Protein AF-A0A661FPE1-F1 (afdb_monomer)

Solvent-accessible surface area (backbone atoms only — not comparable to full-atom values): 8071 Å² total; per-residue (Å²): 130,65,83,68,56,65,32,59,53,72,69,39,55,75,69,70,44,92,60,75,45,54,35,85,78,77,52,86,31,36,38,81,43,54,64,61,58,59,48,47,57,54,58,71,71,48,54,75,72,56,43,78,75,41,71,45,76,50,72,63,58,69,72,55,51,52,51,45,40,52,52,24,59,74,72,70,29,56,40,40,34,40,63,84,66,65,61,86,70,60,72,62,79,73,60,68,28,55,43,67,32,57,48,97,95,42,82,40,82,41,36,34,62,69,73,41,41,61,41,54,24,64,35,62,58,55,95,56,92,76,59,87,84,111

Radius of gyration: 17.41 Å; Cα contacts (8 Å, |Δi|>4): 190; chains: 1; bounding box: 45×42×45 Å

Sequence (134 aa):
LPADINKTMPLLEGWQVPTRLASLSDFDGCYRGYVTDLAREWLASRSKDELTKTEIFTCGPTVMLKAVARLAREFGVPCQVSLEEFMACAVGGCAGCTVLVETQDGPAMKRVCVDGPVFDAITVFPDRERERHA

Secondary structure (DSSP, 8-state):
--TT-----HHHHHTT-----EESS--TTSEES-HHHHHHHHHHTS-HHHHHT--EEEES-HHHHHHHHHHHHHHT--EEEE-----SSSSSSS-TTEEEEEETTEEEEEEHHHH-SEEEHHHHS---TTTTT-

Nearest PDB structures (foldseek):
  5vj7-assembly1_B  TM=8.965E-01  e=2.976E-06  Pyrococcus furiosus COM1
  5jca-assembly1_S  TM=8.476E-01  e=3.831E-06  Pyrococcus furiosus
  4ylf-assembly2_C  TM=8.894E-01  e=8.707E-06  Thermotoga maritima MSB8
  4yry-assembly1_A  TM=8.206E-01  e=9.274E-06  Thermotoga maritima
  8h40-assembly1_E  TM=2.761E-01  e=5.335E+00  Anabaena

pLDDT: mean 92.22, std 12.12, range [34.56, 98.62]

Foldseek 3Di:
DDPFLADADVVCVVVVNDGTAEDCPPDGNHNNDDPLVVVLVVLVPDDPVVQVVDEAEDEDDPVVLLSVLVSCVVSVHWYKYQDDADDDPLPCPPLRQWAWFQDPVGIDIDHCSPRHRIDTSCGRRPPPPPPPVD

Structure (mmCIF, N/CA/C/O backbone):
data_AF-A0A661FPE1-F1
#
_entry.id   AF-A0A661FPE1-F1
#
loop_
_atom_site.group_PDB
_atom_site.id
_atom_site.type_symbol
_atom_site.label_atom_id
_atom_site.label_alt_id
_atom_site.label_comp_id
_atom_site.label_asym_id
_atom_site.label_entity_id
_atom_site.label_seq_id
_atom_site.pdbx_PDB_ins_code
_atom_site.Cartn_x
_atom_site.Cartn_y
_atom_site.Cartn_z
_atom_site.occupancy
_atom_site.B_iso_or_equiv
_atom_site.auth_seq_id
_atom_site.auth_comp_id
_atom_site.auth_asym_id
_atom_site.auth_atom_id
_atom_site.pdbx_PDB_model_num
ATOM 1 N N . LEU A 1 1 ? 8.578 -6.380 -17.632 1.00 75.19 1 LEU A N 1
ATOM 2 C CA . LEU A 1 1 ? 9.678 -5.525 -17.144 1.00 75.19 1 LEU A CA 1
ATOM 3 C C . LEU A 1 1 ? 10.894 -5.751 -18.027 1.00 75.19 1 LEU A C 1
ATOM 5 O O . LEU A 1 1 ? 11.096 -6.900 -18.421 1.00 75.19 1 LEU A O 1
ATOM 9 N N . PRO A 1 2 ? 11.645 -4.694 -18.368 1.00 76.44 2 PRO A N 1
ATOM 10 C CA . PRO A 1 2 ? 12.918 -4.801 -19.079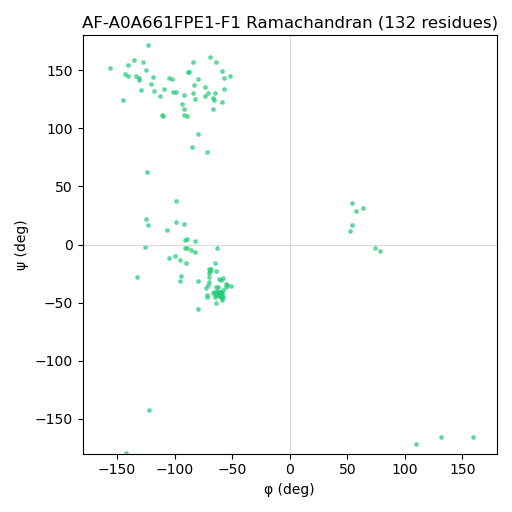 1.00 76.44 2 PRO A CA 1
ATOM 11 C C . PRO A 1 2 ? 13.885 -5.787 -18.395 1.00 76.44 2 PRO A C 1
ATOM 13 O O . PRO A 1 2 ? 13.862 -5.935 -17.172 1.00 76.44 2 PRO A O 1
ATOM 16 N N . ALA A 1 3 ? 14.686 -6.513 -19.181 1.00 80.50 3 ALA A N 1
ATOM 17 C CA . ALA A 1 3 ? 15.535 -7.606 -18.683 1.00 80.50 3 ALA A CA 1
ATOM 18 C C . ALA A 1 3 ? 16.714 -7.124 -17.815 1.00 80.50 3 ALA A C 1
ATOM 20 O O . ALA A 1 3 ? 17.221 -7.868 -16.976 1.00 80.50 3 ALA A O 1
ATOM 21 N N . ASP A 1 4 ? 17.126 -5.877 -18.012 1.00 84.12 4 ASP A N 1
ATOM 22 C CA . ASP A 1 4 ? 18.120 -5.147 -17.229 1.00 84.12 4 ASP A CA 1
ATOM 23 C C . ASP A 1 4 ? 17.636 -4.832 -15.807 1.00 84.12 4 ASP A C 1
ATOM 25 O O . ASP A 1 4 ? 18.452 -4.694 -14.903 1.00 84.12 4 ASP A O 1
ATOM 29 N N . ILE A 1 5 ? 16.324 -4.825 -15.558 1.00 86.81 5 ILE A N 1
ATOM 30 C CA . ILE A 1 5 ? 15.755 -4.631 -14.220 1.00 86.81 5 ILE A CA 1
ATOM 31 C C . ILE A 1 5 ? 15.719 -5.978 -13.502 1.00 86.81 5 ILE A C 1
ATOM 33 O O . ILE A 1 5 ? 14.717 -6.706 -13.511 1.00 86.81 5 ILE A O 1
ATOM 37 N N . ASN A 1 6 ? 16.852 -6.329 -12.904 1.00 87.00 6 ASN A N 1
ATOM 38 C CA . ASN A 1 6 ? 17.104 -7.642 -12.316 1.00 87.00 6 ASN A CA 1
ATOM 39 C C . ASN A 1 6 ? 17.557 -7.595 -10.850 1.00 87.00 6 ASN A C 1
ATOM 41 O O . ASN A 1 6 ? 17.707 -8.654 -10.248 1.00 87.00 6 ASN A O 1
ATOM 45 N N . LYS A 1 7 ? 17.734 -6.410 -10.248 1.00 86.56 7 LYS A N 1
ATOM 46 C CA . LYS A 1 7 ? 18.133 -6.300 -8.843 1.00 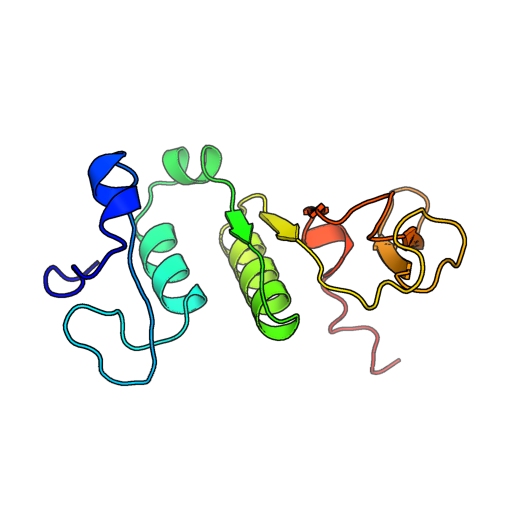86.56 7 LYS A CA 1
ATOM 47 C C . LYS A 1 7 ? 16.976 -6.662 -7.916 1.00 86.56 7 LYS A C 1
ATOM 49 O O . LYS A 1 7 ? 15.838 -6.213 -8.084 1.00 86.56 7 LYS A O 1
ATOM 54 N N . THR A 1 8 ? 17.295 -7.454 -6.904 1.00 87.94 8 THR A N 1
ATOM 55 C CA . THR A 1 8 ? 16.350 -8.078 -5.976 1.00 87.94 8 THR A CA 1
ATOM 56 C C . THR A 1 8 ? 16.919 -8.096 -4.550 1.00 87.94 8 THR A C 1
ATOM 58 O O . THR A 1 8 ? 18.038 -7.639 -4.295 1.00 87.94 8 THR A O 1
ATOM 61 N N . MET A 1 9 ? 16.149 -8.647 -3.608 1.00 87.50 9 MET A N 1
ATOM 62 C CA . MET A 1 9 ? 16.642 -9.019 -2.284 1.00 87.50 9 MET A CA 1
ATOM 63 C C . MET A 1 9 ? 17.068 -10.499 -2.299 1.00 87.50 9 MET A C 1
ATOM 65 O O . MET A 1 9 ? 16.198 -11.345 -2.516 1.00 87.50 9 MET A O 1
ATOM 69 N N . PRO A 1 10 ? 18.340 -10.843 -2.001 1.00 87.19 10 PRO A N 1
ATOM 70 C CA . PRO A 1 10 ? 18.832 -12.226 -2.087 1.00 87.19 10 PRO A CA 1
ATOM 71 C C . PRO A 1 10 ? 18.012 -13.238 -1.277 1.00 87.19 10 PRO A C 1
ATOM 73 O O . PRO A 1 10 ? 17.818 -14.376 -1.694 1.00 87.19 10 PRO A O 1
ATOM 76 N N . LEU A 1 11 ? 17.487 -12.811 -0.124 1.00 91.75 11 LEU A N 1
ATOM 77 C CA . LEU A 1 11 ? 16.631 -13.647 0.716 1.00 91.75 11 LEU A CA 1
ATOM 78 C C . LEU A 1 11 ? 15.323 -14.035 0.008 1.00 91.75 11 LEU A C 1
ATOM 80 O O . LEU A 1 11 ? 14.918 -15.192 0.063 1.00 91.75 11 LEU A O 1
ATOM 84 N N . LEU A 1 12 ? 14.684 -13.081 -0.678 1.00 91.00 12 LEU A N 1
ATOM 85 C CA . LEU A 1 12 ? 13.423 -13.313 -1.386 1.00 91.00 12 LEU A CA 1
ATOM 86 C C . LEU A 1 12 ? 13.629 -14.180 -2.631 1.00 91.00 12 LEU A C 1
ATOM 88 O O . LEU A 1 12 ? 12.801 -15.043 -2.909 1.00 91.00 12 LEU A O 1
ATOM 92 N N . GLU A 1 13 ? 14.759 -14.035 -3.325 1.00 85.75 13 GLU A N 1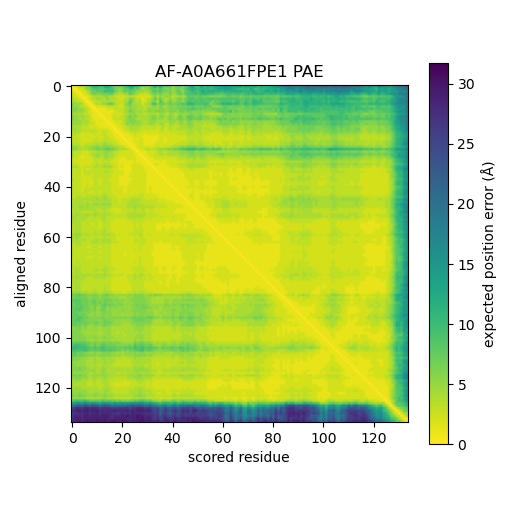
ATOM 93 C CA . GLU A 1 13 ? 15.141 -14.959 -4.401 1.00 85.75 13 GLU A CA 1
ATOM 94 C C . GLU A 1 13 ? 15.330 -16.387 -3.894 1.00 85.75 13 GLU A C 1
ATOM 96 O O . GLU A 1 13 ? 14.838 -17.328 -4.516 1.00 85.75 13 GLU A O 1
ATOM 101 N N . GLY A 1 14 ? 15.985 -16.550 -2.739 1.00 90.19 14 GLY A N 1
ATOM 102 C CA . GLY A 1 14 ? 16.139 -17.850 -2.085 1.00 90.19 14 GLY A CA 1
ATOM 103 C C . GLY A 1 14 ? 14.799 -18.505 -1.735 1.00 90.19 14 GLY A C 1
ATOM 104 O O . GLY A 1 14 ? 14.686 -19.728 -1.770 1.00 90.19 14 GLY A O 1
ATOM 105 N N . TRP A 1 15 ? 13.770 -17.703 -1.455 1.00 94.00 15 TRP A N 1
ATOM 106 C CA . TRP A 1 15 ? 12.393 -18.159 -1.226 1.00 94.00 15 TRP A CA 1
ATOM 107 C C . TRP A 1 15 ? 11.548 -18.249 -2.497 1.00 94.00 15 TRP A C 1
ATOM 109 O O . TRP A 1 15 ? 10.356 -18.533 -2.415 1.00 94.00 15 TRP A O 1
ATOM 119 N N . GLN A 1 16 ? 12.146 -18.012 -3.666 1.00 92.44 16 GLN A N 1
ATOM 120 C CA . GLN A 1 16 ? 11.460 -18.000 -4.958 1.00 92.44 16 GLN A CA 1
ATOM 121 C C . GLN A 1 16 ? 10.311 -16.981 -5.020 1.00 92.44 16 GLN A C 1
ATOM 123 O O . GLN A 1 16 ? 9.354 -17.158 -5.772 1.00 92.44 16 GLN A O 1
ATOM 128 N N . VAL A 1 17 ? 10.420 -15.893 -4.254 1.00 90.50 17 VAL A N 1
ATOM 129 C CA . VAL A 1 17 ? 9.485 -14.768 -4.272 1.00 90.50 17 VAL A CA 1
ATOM 130 C C . VAL A 1 17 ? 9.996 -13.731 -5.274 1.00 90.50 17 VAL A C 1
ATOM 132 O O . VAL A 1 17 ? 11.026 -13.088 -5.029 1.00 90.50 17 VAL A O 1
ATOM 135 N N . PRO A 1 18 ? 9.302 -13.527 -6.412 1.00 89.00 18 PRO A N 1
ATOM 136 C CA . PRO A 1 18 ? 9.705 -12.529 -7.391 1.00 89.00 18 PRO A CA 1
ATOM 137 C C . PRO A 1 18 ? 9.749 -11.141 -6.752 1.00 89.00 18 PRO A C 1
ATOM 139 O O . PRO A 1 18 ? 8.758 -10.662 -6.211 1.00 89.00 18 PRO A O 1
ATOM 142 N N . THR A 1 19 ? 10.907 -10.490 -6.824 1.00 91.62 19 THR A N 1
ATOM 143 C CA . THR A 1 19 ? 11.139 -9.174 -6.214 1.00 91.62 19 THR A CA 1
ATOM 144 C C . THR A 1 19 ? 11.832 -8.268 -7.211 1.00 91.62 19 THR A C 1
ATOM 146 O O . THR A 1 19 ? 12.660 -8.738 -7.988 1.00 91.62 19 THR A O 1
ATOM 149 N N . ARG A 1 20 ? 11.525 -6.972 -7.191 1.00 93.06 20 ARG A N 1
ATOM 150 C CA . ARG A 1 20 ? 12.238 -5.939 -7.949 1.00 93.06 20 ARG A CA 1
ATOM 151 C C . ARG A 1 20 ? 12.372 -4.681 -7.105 1.00 93.06 20 ARG A C 1
ATOM 153 O O . ARG A 1 20 ? 11.484 -4.375 -6.314 1.00 93.06 20 ARG A O 1
ATOM 160 N N . LEU A 1 21 ? 13.488 -3.979 -7.267 1.00 94.38 21 LEU A N 1
ATOM 161 C CA . LEU A 1 21 ? 13.771 -2.733 -6.558 1.00 94.38 21 LEU A CA 1
ATOM 162 C C . LEU A 1 21 ? 13.542 -1.532 -7.478 1.00 94.38 21 LEU A C 1
ATOM 164 O O . LEU A 1 21 ? 13.878 -1.594 -8.659 1.00 94.38 21 LEU A O 1
ATOM 168 N N . ALA A 1 22 ? 13.009 -0.441 -6.927 1.00 95.00 22 ALA A N 1
ATOM 169 C CA . ALA A 1 22 ? 12.875 0.846 -7.605 1.00 95.00 22 ALA A CA 1
ATOM 170 C C . ALA A 1 22 ? 13.631 1.935 -6.831 1.00 95.00 22 ALA A C 1
ATOM 172 O O . ALA A 1 22 ? 13.604 1.956 -5.599 1.00 95.00 22 ALA A O 1
ATOM 173 N N . SER A 1 23 ? 14.332 2.819 -7.537 1.00 94.69 23 SER A N 1
ATOM 174 C CA . SER A 1 23 ? 15.105 3.909 -6.942 1.00 94.69 23 SER A CA 1
ATOM 175 C C . SER A 1 23 ? 15.311 5.059 -7.927 1.00 94.69 23 SER A C 1
ATOM 177 O O . SER A 1 23 ? 15.406 4.850 -9.131 1.00 94.69 23 SER A O 1
ATOM 179 N N . LEU A 1 24 ? 15.455 6.279 -7.408 1.00 95.38 24 LEU A N 1
ATOM 180 C CA . LEU A 1 24 ? 15.868 7.453 -8.188 1.00 95.38 24 LEU A CA 1
ATOM 181 C C . LEU A 1 24 ? 17.394 7.660 -8.199 1.00 95.38 24 LEU A C 1
ATOM 183 O O . LEU A 1 24 ? 17.877 8.584 -8.846 1.00 95.38 24 LEU A O 1
ATOM 187 N N . SER A 1 25 ? 18.154 6.828 -7.481 1.00 94.62 25 SER A N 1
ATOM 188 C CA . SER A 1 25 ? 19.602 6.986 -7.270 1.00 94.62 25 SER A CA 1
ATOM 189 C C . SER A 1 25 ? 20.478 6.253 -8.294 1.00 94.62 25 SER A C 1
ATOM 191 O O . SER A 1 25 ? 21.652 6.028 -8.020 1.00 94.62 25 SER A O 1
ATOM 193 N N . ASP A 1 26 ? 19.925 5.865 -9.447 1.00 87.88 26 ASP A N 1
ATOM 194 C CA . ASP A 1 26 ? 20.671 5.237 -10.555 1.00 87.88 26 ASP A CA 1
ATOM 195 C C . ASP A 1 26 ? 21.481 3.989 -10.166 1.00 87.88 26 ASP A C 1
ATOM 197 O O . ASP A 1 26 ? 22.566 3.732 -10.684 1.00 87.88 26 ASP A O 1
ATOM 201 N N . PHE A 1 27 ? 20.949 3.184 -9.245 1.00 92.38 27 PHE A N 1
ATOM 202 C CA . PHE A 1 27 ? 21.555 1.900 -8.914 1.00 92.38 27 PHE A CA 1
ATOM 203 C C . PHE A 1 27 ? 21.376 0.901 -10.057 1.00 92.38 27 PHE A C 1
ATOM 205 O O . PHE A 1 27 ? 20.260 0.685 -10.531 1.00 92.38 27 PHE A O 1
ATOM 212 N N . ASP A 1 28 ? 22.472 0.252 -10.446 1.00 91.88 28 ASP A N 1
ATOM 213 C CA . ASP A 1 28 ? 22.464 -0.765 -11.494 1.00 91.88 28 ASP A CA 1
ATOM 214 C C . ASP A 1 28 ? 21.492 -1.914 -11.168 1.00 91.88 28 ASP A C 1
ATOM 216 O O . ASP A 1 28 ? 21.426 -2.413 -10.036 1.00 91.88 28 ASP A O 1
ATOM 220 N N . GLY A 1 29 ? 20.703 -2.299 -12.169 1.00 91.44 29 GLY A N 1
ATOM 221 C CA . GLY A 1 29 ? 19.653 -3.311 -12.067 1.00 91.44 29 GLY A CA 1
ATOM 222 C C . GLY A 1 29 ? 18.369 -2.892 -11.333 1.00 91.44 29 GLY A C 1
ATOM 223 O O . GLY A 1 29 ? 17.436 -3.699 -11.261 1.00 91.44 29 GLY A O 1
ATOM 224 N N . CYS A 1 30 ? 18.282 -1.675 -10.784 1.00 94.69 30 CYS A N 1
ATOM 225 C CA . CYS A 1 30 ? 17.056 -1.141 -10.179 1.00 94.69 30 CYS A CA 1
ATOM 226 C C . CYS A 1 30 ? 16.184 -0.419 -11.217 1.00 94.69 30 CYS A C 1
ATOM 228 O O . CYS A 1 30 ? 16.680 0.238 -12.128 1.00 94.69 30 CYS A O 1
ATOM 230 N N . TYR A 1 31 ? 14.865 -0.468 -11.033 1.00 94.88 31 TYR A N 1
ATOM 231 C CA . TYR A 1 31 ? 13.928 0.349 -11.798 1.00 94.88 31 TYR A CA 1
ATOM 232 C C . TYR A 1 31 ? 14.128 1.830 -11.462 1.00 94.88 31 TYR A C 1
ATOM 234 O O . TYR A 1 31 ? 14.023 2.219 -10.296 1.00 94.88 31 TYR A O 1
ATOM 242 N N . ARG A 1 32 ? 14.384 2.672 -12.468 1.00 94.62 32 ARG A N 1
ATOM 243 C CA . ARG A 1 32 ? 14.525 4.118 -12.265 1.00 94.62 32 ARG A CA 1
ATOM 244 C C . ARG A 1 32 ? 13.151 4.784 -12.160 1.00 94.62 32 ARG A C 1
ATOM 246 O O . ARG A 1 32 ? 12.559 5.146 -13.170 1.00 94.62 32 ARG A O 1
ATOM 253 N N . GLY A 1 33 ? 12.660 4.970 -10.938 1.00 94.94 33 GLY A N 1
ATOM 254 C CA . GLY A 1 33 ? 11.360 5.595 -10.675 1.00 94.94 33 GLY A CA 1
ATOM 255 C C . GLY A 1 33 ? 10.806 5.253 -9.297 1.00 94.94 33 GLY A C 1
ATOM 256 O O . GLY A 1 33 ? 11.529 4.743 -8.434 1.00 94.94 33 GLY A O 1
ATOM 257 N N . TYR A 1 34 ? 9.520 5.530 -9.081 1.00 96.88 34 TYR A N 1
ATOM 258 C CA . TYR A 1 34 ? 8.831 5.138 -7.856 1.00 96.88 34 TYR A CA 1
ATOM 259 C C . TYR A 1 34 ? 8.327 3.695 -7.943 1.00 96.88 34 TYR A C 1
ATOM 261 O O . TYR A 1 34 ? 8.063 3.157 -9.018 1.00 96.88 34 TYR A O 1
ATOM 269 N N . VAL A 1 35 ? 8.115 3.069 -6.784 1.00 96.19 35 VAL A N 1
ATOM 270 C CA . VAL A 1 35 ? 7.539 1.715 -6.704 1.00 96.19 35 VAL A CA 1
ATOM 271 C C . VAL A 1 35 ? 6.162 1.618 -7.371 1.00 96.19 35 VAL A C 1
ATOM 273 O O . VAL A 1 35 ? 5.809 0.565 -7.891 1.00 96.19 35 VAL A O 1
ATOM 276 N N . THR A 1 36 ? 5.399 2.714 -7.410 1.00 97.25 36 THR A N 1
ATOM 277 C CA . THR A 1 36 ? 4.099 2.783 -8.091 1.00 97.25 36 THR A CA 1
ATOM 278 C C . THR A 1 36 ? 4.217 2.725 -9.608 1.00 97.25 36 THR A C 1
ATOM 280 O O . THR A 1 36 ? 3.327 2.175 -10.249 1.00 97.25 36 THR A O 1
ATOM 283 N N . ASP A 1 37 ? 5.298 3.252 -10.183 1.00 96.81 37 ASP A N 1
ATOM 284 C CA . ASP A 1 37 ? 5.540 3.212 -11.629 1.00 96.81 37 ASP A CA 1
ATOM 285 C C . ASP A 1 37 ? 5.899 1.782 -12.051 1.00 96.81 37 ASP A C 1
ATOM 287 O O . ASP A 1 37 ? 5.297 1.214 -12.963 1.00 96.81 37 ASP A O 1
ATOM 291 N N . LEU A 1 38 ? 6.784 1.144 -11.279 1.00 95.94 38 LEU A N 1
ATOM 292 C CA . LEU A 1 38 ? 7.125 -0.266 -11.440 1.00 95.94 38 LEU A CA 1
ATOM 293 C C . LEU A 1 38 ? 5.894 -1.179 -11.292 1.00 95.94 38 LEU A C 1
ATOM 295 O O . LEU A 1 38 ? 5.675 -2.079 -12.107 1.00 95.94 38 LEU A O 1
ATOM 299 N N . ALA A 1 39 ? 5.077 -0.950 -10.259 1.00 96.62 39 ALA A N 1
ATOM 300 C CA . ALA A 1 39 ? 3.855 -1.714 -10.022 1.00 96.62 39 ALA A CA 1
ATOM 301 C C . ALA A 1 39 ? 2.836 -1.523 -11.154 1.00 96.62 39 ALA A C 1
ATOM 303 O O . ALA A 1 39 ? 2.226 -2.494 -11.597 1.00 96.62 39 ALA A O 1
ATOM 304 N N . ARG A 1 40 ? 2.690 -0.298 -11.669 1.00 97.50 40 ARG A N 1
ATOM 305 C CA . ARG A 1 40 ? 1.837 0.019 -12.820 1.00 97.50 40 ARG A CA 1
ATOM 306 C C . ARG A 1 40 ? 2.240 -0.761 -14.064 1.00 97.50 40 ARG A C 1
ATOM 308 O O . ARG A 1 40 ? 1.371 -1.343 -14.704 1.00 97.50 40 ARG A O 1
ATOM 315 N N . GLU A 1 41 ? 3.527 -0.803 -14.403 1.00 95.81 41 GLU A N 1
ATOM 316 C CA . GLU A 1 41 ? 4.005 -1.597 -15.543 1.00 95.81 41 GLU A CA 1
ATOM 317 C C . GLU A 1 41 ? 3.712 -3.089 -15.368 1.00 95.81 41 GLU A C 1
ATOM 319 O O . GLU A 1 41 ? 3.308 -3.769 -16.316 1.00 95.81 41 GLU A O 1
ATOM 324 N N . TRP A 1 42 ? 3.891 -3.610 -14.150 1.00 95.25 42 TRP A N 1
ATOM 325 C CA . TRP A 1 42 ? 3.582 -5.004 -13.858 1.00 95.25 42 TRP A CA 1
ATOM 326 C C . TRP A 1 42 ? 2.085 -5.290 -14.018 1.00 95.25 42 TRP A C 1
ATOM 328 O O . TRP A 1 42 ? 1.736 -6.195 -14.780 1.00 95.25 42 TRP A O 1
ATOM 338 N N . LEU A 1 43 ? 1.216 -4.483 -13.399 1.00 96.94 43 LEU A N 1
ATOM 339 C CA . LEU A 1 43 ? -0.246 -4.607 -13.472 1.00 96.94 43 LEU A CA 1
ATOM 340 C C . LEU A 1 43 ? -0.763 -4.469 -14.910 1.00 96.94 43 LEU A C 1
ATOM 342 O O . LEU A 1 43 ? -1.560 -5.290 -15.354 1.00 96.94 43 LEU A O 1
ATOM 346 N N . ALA A 1 44 ? -0.258 -3.498 -15.675 1.00 97.06 44 ALA A N 1
ATOM 347 C CA . ALA A 1 44 ? -0.636 -3.287 -17.075 1.00 97.06 44 ALA A CA 1
ATOM 348 C C . ALA A 1 44 ? -0.250 -4.456 -17.995 1.00 97.06 44 ALA A C 1
ATOM 350 O O . ALA A 1 44 ? -0.855 -4.637 -19.049 1.00 97.06 44 ALA A O 1
ATOM 351 N N . SER A 1 45 ? 0.742 -5.260 -17.601 1.00 95.94 45 SER A N 1
ATOM 352 C CA . SER A 1 45 ? 1.150 -6.458 -18.343 1.00 95.94 45 SER A CA 1
ATOM 353 C C . SER A 1 45 ? 0.342 -7.715 -18.002 1.00 95.94 45 SER A C 1
ATOM 355 O O . SER A 1 45 ? 0.601 -8.766 -18.589 1.00 95.94 45 SER A O 1
ATOM 357 N N . ARG A 1 46 ? -0.574 -7.648 -17.026 1.00 96.62 46 ARG A N 1
ATOM 358 C CA . ARG A 1 46 ? -1.402 -8.784 -16.603 1.00 96.62 46 ARG A CA 1
ATOM 359 C C . ARG A 1 46 ? -2.678 -8.881 -17.433 1.00 96.62 46 ARG A C 1
ATOM 361 O O . ARG A 1 46 ? -3.254 -7.883 -17.863 1.00 96.62 46 ARG A O 1
ATOM 368 N N . SER A 1 47 ? -3.155 -10.103 -17.623 1.00 97.31 47 SER A N 1
ATOM 369 C CA . SER A 1 47 ? -4.498 -10.355 -18.145 1.00 97.31 47 SER A CA 1
ATOM 370 C C . SER A 1 47 ? -5.577 -9.963 -17.126 1.00 97.31 47 SER A C 1
ATOM 372 O O . SER A 1 47 ? -5.326 -9.884 -15.924 1.00 97.31 47 SER A O 1
ATOM 374 N N . LYS A 1 48 ? -6.820 -9.771 -17.589 1.00 95.94 48 LYS A N 1
ATOM 375 C CA . LYS A 1 48 ? -7.953 -9.496 -16.687 1.00 95.94 48 LYS A CA 1
ATOM 376 C C . LYS A 1 48 ? -8.159 -10.605 -15.648 1.00 95.94 48 LYS A C 1
ATOM 378 O O . LYS A 1 48 ? -8.451 -10.293 -14.503 1.00 95.94 48 LYS A O 1
ATOM 383 N N . ASP A 1 49 ? -7.985 -11.872 -16.032 1.00 97.56 49 ASP A N 1
ATOM 384 C CA . ASP A 1 49 ? -8.101 -13.010 -15.106 1.00 97.56 49 ASP A CA 1
ATOM 385 C C . ASP A 1 49 ? -7.022 -12.962 -14.011 1.00 97.56 49 ASP A C 1
ATOM 387 O O . ASP A 1 49 ? -7.337 -13.112 -12.832 1.00 97.56 49 ASP A O 1
ATOM 391 N N . GLU A 1 50 ? -5.771 -12.653 -14.362 1.00 97.44 50 GLU A N 1
ATOM 392 C CA . GLU A 1 50 ? -4.703 -12.457 -13.372 1.00 97.44 50 GLU A CA 1
ATOM 393 C C . GLU A 1 50 ? -5.005 -11.289 -12.422 1.00 97.44 50 GLU A C 1
ATOM 395 O O . GLU A 1 50 ? -4.797 -11.417 -11.215 1.00 97.44 50 GLU A O 1
ATOM 400 N N . LEU A 1 51 ? -5.544 -10.172 -12.929 1.00 97.38 51 LEU A N 1
ATOM 401 C CA . LEU A 1 51 ? -5.915 -9.026 -12.090 1.00 97.38 51 LEU A CA 1
ATOM 402 C C . LEU A 1 51 ? -7.003 -9.383 -11.068 1.00 97.38 51 LEU A C 1
ATOM 404 O O . LEU A 1 51 ? -6.908 -8.953 -9.924 1.00 97.38 51 LEU A O 1
ATOM 408 N N . THR A 1 52 ? -7.977 -10.237 -11.412 1.00 97.38 52 THR A N 1
ATOM 409 C CA . THR A 1 52 ? -8.986 -10.706 -10.432 1.00 97.38 52 THR A CA 1
ATOM 410 C C . THR A 1 52 ? -8.403 -11.556 -9.300 1.00 97.38 52 THR A C 1
ATOM 412 O O . THR A 1 52 ? -9.056 -11.747 -8.277 1.00 97.38 52 THR A O 1
ATOM 415 N N . LYS A 1 53 ? -7.176 -12.058 -9.470 1.00 97.75 53 LYS A N 1
ATOM 416 C CA . LYS A 1 53 ? -6.427 -12.863 -8.492 1.00 97.75 53 LYS A CA 1
ATOM 417 C C . LYS A 1 53 ? -5.280 -12.073 -7.853 1.00 97.75 53 LYS A C 1
ATOM 419 O O . LYS A 1 53 ? -4.404 -12.665 -7.229 1.00 97.75 53 LYS A O 1
ATOM 424 N N . THR A 1 54 ? -5.254 -10.756 -8.047 1.00 97.94 54 THR A N 1
ATOM 425 C CA . THR A 1 54 ? -4.195 -9.866 -7.571 1.00 97.94 54 THR A CA 1
ATOM 426 C C . THR A 1 54 ? -4.719 -8.998 -6.436 1.00 97.94 54 THR A C 1
ATOM 428 O O . THR A 1 54 ? -5.772 -8.383 -6.562 1.00 97.94 54 THR A O 1
ATOM 431 N N . GLU A 1 55 ? -3.947 -8.894 -5.359 1.00 98.31 55 GLU A N 1
ATOM 432 C CA . GLU A 1 55 ? -4.179 -7.959 -4.259 1.00 98.31 55 GLU A CA 1
ATOM 433 C C . GLU A 1 55 ? -2.877 -7.222 -3.943 1.00 98.31 55 GLU A C 1
ATOM 435 O O . GLU A 1 55 ? -1.786 -7.795 -4.013 1.00 98.31 55 GLU A O 1
ATOM 440 N N . ILE A 1 56 ? -2.987 -5.933 -3.628 1.00 98.50 56 ILE A N 1
ATOM 441 C CA . ILE A 1 56 ? -1.849 -5.090 -3.276 1.00 98.50 56 ILE A CA 1
ATOM 442 C C . ILE A 1 56 ? -1.750 -4.975 -1.756 1.00 98.50 56 ILE A C 1
ATOM 444 O O . ILE A 1 56 ? -2.710 -4.617 -1.082 1.00 98.50 56 ILE A O 1
ATOM 448 N N . PHE A 1 57 ? -0.551 -5.186 -1.225 1.00 98.38 57 PHE A N 1
ATOM 449 C CA . PHE A 1 57 ? -0.211 -4.886 0.162 1.00 98.38 57 PHE A CA 1
ATOM 450 C C . PHE A 1 57 ? 0.892 -3.836 0.164 1.00 98.38 57 PHE A C 1
ATOM 452 O O . PHE A 1 57 ? 1.870 -3.964 -0.574 1.00 98.38 57 PHE A O 1
ATOM 459 N N . THR A 1 58 ? 0.742 -2.782 0.962 1.00 98.19 58 THR A N 1
ATOM 460 C CA . THR A 1 58 ? 1.722 -1.692 0.990 1.00 98.19 58 THR A CA 1
ATOM 461 C C . THR A 1 58 ? 1.926 -1.124 2.391 1.00 98.19 58 THR A C 1
ATOM 463 O O . THR A 1 58 ? 1.006 -1.059 3.207 1.00 98.19 58 THR A O 1
AT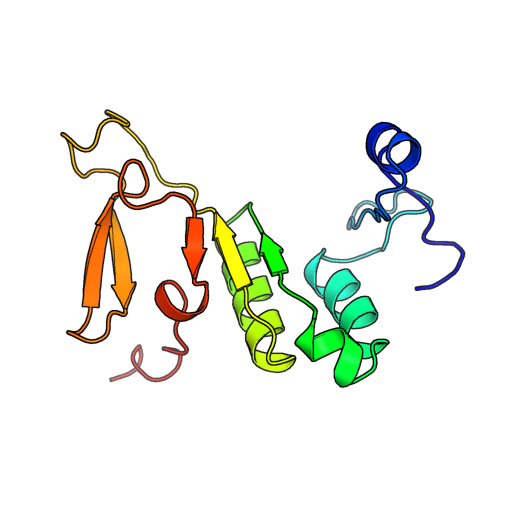OM 466 N N . CYS A 1 59 ? 3.155 -0.702 2.660 1.00 97.56 59 CYS A N 1
ATOM 467 C CA . CYS A 1 59 ? 3.580 0.016 3.855 1.00 97.56 59 CYS A CA 1
ATOM 468 C C . CYS A 1 59 ? 4.579 1.099 3.438 1.00 97.56 59 CYS A C 1
ATOM 470 O O . CYS A 1 59 ? 5.226 0.967 2.401 1.00 97.56 59 CYS A O 1
ATOM 472 N N . GLY A 1 60 ? 4.706 2.164 4.223 1.00 96.31 60 GLY A N 1
ATOM 473 C CA . GLY A 1 60 ? 5.628 3.264 3.956 1.00 96.31 60 GLY A CA 1
ATOM 474 C C . GLY A 1 60 ? 4.958 4.634 4.066 1.00 96.31 60 GLY A C 1
ATOM 475 O O . GLY A 1 60 ? 3.849 4.747 4.592 1.00 96.31 60 GLY A O 1
ATOM 476 N N . PRO A 1 61 ? 5.604 5.700 3.557 1.00 96.25 61 PRO A N 1
ATOM 477 C CA . PRO A 1 61 ? 5.140 7.066 3.770 1.00 96.25 61 PRO A CA 1
ATOM 478 C C . PRO A 1 61 ? 3.707 7.286 3.277 1.00 96.25 61 PRO A C 1
ATOM 480 O O . PRO A 1 61 ? 3.339 6.818 2.199 1.00 96.25 61 PRO A O 1
ATOM 483 N N . THR A 1 62 ? 2.914 8.091 3.991 1.00 95.31 62 THR A N 1
ATOM 484 C CA . THR A 1 62 ? 1.497 8.352 3.666 1.00 95.31 62 THR A CA 1
ATOM 485 C C . THR A 1 62 ? 1.272 8.779 2.210 1.00 95.31 62 THR A C 1
ATOM 487 O O . THR A 1 62 ? 0.272 8.408 1.597 1.00 95.31 62 THR A O 1
ATOM 490 N N . VAL A 1 63 ? 2.199 9.547 1.627 1.00 95.75 63 VAL A N 1
ATOM 491 C CA . VAL A 1 63 ? 2.134 9.955 0.211 1.00 95.75 63 VAL A CA 1
ATOM 492 C C . VAL A 1 63 ? 2.230 8.762 -0.745 1.00 95.75 63 VAL A C 1
ATOM 494 O O . VAL A 1 63 ? 1.517 8.725 -1.745 1.00 95.75 63 VAL A O 1
ATOM 497 N N . MET A 1 64 ? 3.042 7.759 -0.406 1.00 97.19 64 MET A N 1
ATOM 498 C CA . MET A 1 64 ? 3.167 6.516 -1.160 1.00 97.19 64 MET A CA 1
ATOM 499 C C . MET A 1 64 ? 1.918 5.651 -0.997 1.00 97.19 64 MET A C 1
ATOM 501 O O . MET A 1 64 ? 1.394 5.163 -1.994 1.00 97.19 64 MET A O 1
ATOM 505 N N . LEU A 1 65 ? 1.384 5.525 0.224 1.00 97.94 65 LEU A N 1
ATOM 506 C CA . LEU A 1 65 ? 0.149 4.771 0.475 1.00 97.94 65 LEU A CA 1
ATOM 507 C C . LEU A 1 65 ? -1.030 5.331 -0.337 1.00 97.94 65 LEU A C 1
ATOM 509 O O . LEU A 1 65 ? -1.758 4.573 -0.972 1.00 97.94 65 LEU A O 1
ATOM 513 N N . LYS A 1 66 ? -1.172 6.663 -0.406 1.00 96.94 66 LYS A N 1
ATOM 514 C CA . LYS A 1 66 ? -2.178 7.331 -1.253 1.00 96.94 66 LYS A CA 1
ATOM 515 C C . LYS A 1 66 ? -1.971 7.057 -2.742 1.00 96.94 66 LYS A C 1
ATOM 517 O O . LYS A 1 66 ? -2.947 6.847 -3.461 1.00 96.94 66 LYS A O 1
ATOM 522 N N . ALA A 1 67 ? -0.725 7.072 -3.214 1.00 97.62 67 ALA A N 1
ATOM 523 C CA . ALA A 1 67 ? -0.407 6.786 -4.611 1.00 97.62 67 ALA A CA 1
ATOM 524 C C . ALA A 1 67 ? -0.725 5.327 -4.980 1.00 97.62 67 ALA A C 1
ATOM 526 O O . ALA A 1 67 ? -1.323 5.076 -6.025 1.00 97.62 67 ALA A O 1
ATOM 5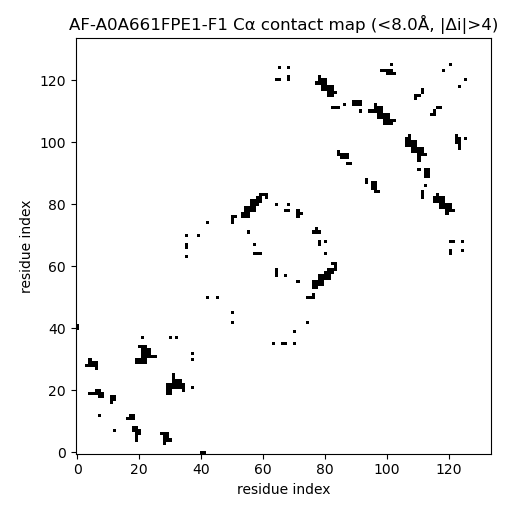27 N N . VAL A 1 68 ? -0.417 4.377 -4.092 1.00 98.25 68 VAL A N 1
ATOM 528 C CA . VAL A 1 68 ? -0.770 2.961 -4.262 1.00 98.25 68 VAL A CA 1
ATOM 529 C C . VAL A 1 68 ? -2.286 2.752 -4.207 1.00 98.25 68 VAL A C 1
ATOM 531 O O . VAL A 1 68 ? -2.818 2.043 -5.052 1.00 98.25 68 VAL A O 1
ATOM 534 N N . ALA A 1 69 ? -3.006 3.418 -3.300 1.00 97.75 69 ALA A N 1
ATOM 535 C CA . ALA A 1 69 ? -4.470 3.353 -3.242 1.00 97.75 69 ALA A CA 1
ATOM 536 C C . ALA A 1 69 ? -5.132 3.834 -4.547 1.00 97.75 69 ALA A C 1
ATOM 538 O O . ALA A 1 69 ? -6.089 3.227 -5.027 1.00 97.75 69 ALA A O 1
ATOM 539 N N . ARG A 1 70 ? -4.605 4.909 -5.152 1.00 97.69 70 ARG A N 1
ATOM 540 C CA . ARG A 1 70 ? -5.049 5.404 -6.468 1.00 97.69 70 ARG A CA 1
ATOM 541 C C . ARG A 1 70 ? -4.755 4.397 -7.579 1.00 97.69 70 ARG A C 1
ATOM 543 O O . ARG A 1 70 ? -5.633 4.130 -8.391 1.00 97.69 70 ARG A O 1
ATOM 550 N N . LEU A 1 71 ? -3.552 3.818 -7.585 1.00 98.06 71 LEU A N 1
ATOM 551 C CA . LEU A 1 71 ? -3.161 2.778 -8.540 1.00 98.06 71 LEU A CA 1
ATOM 552 C C . LEU A 1 71 ? -4.077 1.550 -8.436 1.00 98.06 71 LEU A C 1
ATOM 554 O O . LEU A 1 71 ? -4.561 1.051 -9.445 1.00 98.06 71 LEU A O 1
ATOM 558 N N . ALA A 1 72 ? -4.360 1.095 -7.217 1.00 98.00 72 ALA A N 1
ATOM 559 C CA . ALA A 1 72 ? -5.245 -0.034 -6.967 1.00 98.00 72 ALA A CA 1
ATOM 560 C C . ALA A 1 72 ? -6.648 0.201 -7.543 1.00 98.00 72 ALA A C 1
ATOM 562 O O . ALA A 1 72 ? -7.178 -0.656 -8.248 1.00 98.00 72 ALA A O 1
ATOM 563 N N . ARG A 1 73 ? -7.212 1.399 -7.324 1.00 96.69 73 ARG A N 1
ATOM 564 C CA . ARG A 1 73 ? -8.499 1.802 -7.914 1.00 96.69 73 ARG A CA 1
ATOM 565 C C . ARG A 1 73 ? -8.468 1.815 -9.436 1.00 96.69 73 ARG A C 1
ATOM 567 O O . ARG A 1 73 ? -9.401 1.320 -10.056 1.00 96.69 73 ARG A O 1
ATOM 574 N N . GLU A 1 74 ? -7.411 2.360 -10.030 1.00 96.75 74 GLU A N 1
ATOM 575 C CA . GLU A 1 74 ? -7.257 2.429 -11.485 1.00 96.75 74 GLU A CA 1
ATOM 576 C C . GLU A 1 74 ? -7.288 1.042 -12.141 1.00 96.75 74 GLU A C 1
ATOM 578 O O . GLU A 1 74 ? -7.935 0.859 -13.170 1.00 96.75 74 GLU A O 1
ATOM 583 N N . PHE A 1 75 ? -6.630 0.059 -11.523 1.00 97.81 75 PHE A N 1
ATOM 584 C CA . PHE A 1 75 ? -6.596 -1.322 -12.010 1.00 97.81 75 PHE A CA 1
ATOM 585 C C . PHE A 1 75 ? -7.739 -2.198 -11.475 1.00 97.81 75 PHE A C 1
ATOM 587 O O . PHE A 1 75 ? -7.849 -3.357 -11.872 1.00 97.81 75 PHE A O 1
ATOM 594 N N . GLY A 1 76 ? -8.599 -1.661 -10.602 1.00 96.69 76 GLY A N 1
ATOM 595 C CA . GLY A 1 76 ? -9.707 -2.394 -9.990 1.00 96.69 76 GLY A CA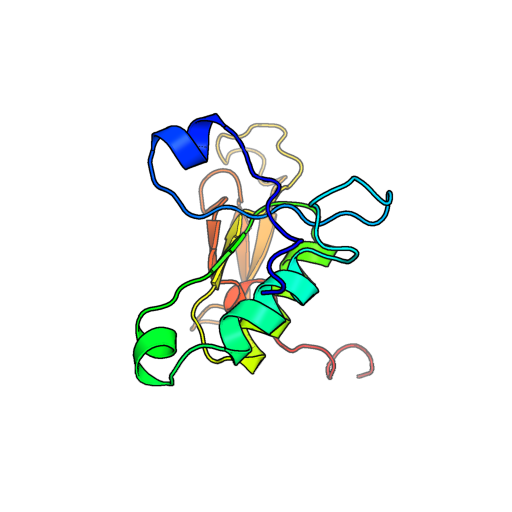 1
ATOM 596 C C . GLY A 1 76 ? -9.264 -3.562 -9.104 1.00 96.69 76 GLY A C 1
ATOM 597 O O . GLY A 1 76 ? -9.970 -4.566 -9.040 1.00 96.69 76 GLY A O 1
ATOM 598 N N . VAL A 1 77 ? -8.102 -3.454 -8.451 1.00 98.12 77 VAL A N 1
ATOM 599 C CA . VAL A 1 77 ? -7.547 -4.495 -7.569 1.00 98.12 77 VAL A CA 1
ATOM 600 C C . VAL A 1 77 ? -7.712 -4.113 -6.090 1.00 98.12 77 VAL A C 1
ATOM 602 O O . VAL A 1 77 ? -7.572 -2.933 -5.754 1.00 98.12 77 VAL A O 1
ATOM 605 N N . PRO A 1 78 ? -7.994 -5.070 -5.183 1.00 98.31 78 PRO A N 1
ATOM 606 C CA . PRO A 1 78 ? -8.003 -4.815 -3.744 1.00 98.31 78 PRO A CA 1
ATOM 607 C C . PRO A 1 78 ? -6.646 -4.309 -3.243 1.00 98.31 78 PRO A C 1
ATOM 609 O O . PRO A 1 78 ? -5.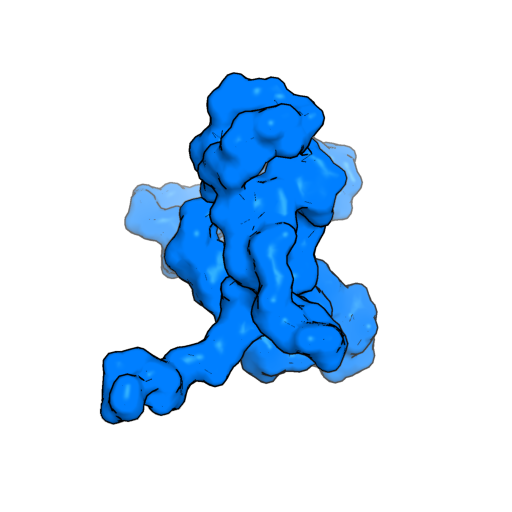594 -4.661 -3.788 1.00 98.31 78 PRO A O 1
ATOM 612 N N . CYS A 1 79 ? -6.661 -3.474 -2.201 1.00 98.56 79 CYS A N 1
ATOM 613 C CA . CYS A 1 79 ? -5.444 -2.914 -1.626 1.00 98.56 79 CYS A CA 1
ATOM 614 C C . CYS A 1 79 ? -5.546 -2.754 -0.110 1.00 98.56 79 CYS A C 1
ATOM 616 O O . CYS A 1 79 ? -6.401 -2.026 0.389 1.00 98.56 79 CYS A O 1
ATOM 618 N N . GLN A 1 80 ? -4.600 -3.353 0.606 1.00 98.62 80 GLN A N 1
ATOM 619 C CA . GLN A 1 80 ? -4.400 -3.177 2.039 1.00 98.62 80 GLN A CA 1
ATOM 620 C C . GLN A 1 80 ? -3.236 -2.214 2.291 1.00 98.62 80 GLN A C 1
ATOM 622 O O . GLN A 1 80 ? -2.147 -2.363 1.726 1.00 98.62 80 GLN A O 1
ATOM 627 N N . VAL A 1 81 ? -3.454 -1.226 3.156 1.00 98.44 81 VAL A N 1
ATOM 628 C CA . VAL A 1 81 ? -2.441 -0.250 3.576 1.00 98.44 81 VAL A CA 1
ATOM 629 C C . VAL A 1 81 ? -2.109 -0.458 5.048 1.00 98.44 81 VAL A C 1
ATOM 631 O O . VAL A 1 81 ? -2.999 -0.477 5.893 1.00 98.44 81 VAL A O 1
ATOM 634 N N . SER A 1 82 ? -0.824 -0.588 5.367 1.00 98.50 82 SER A N 1
ATOM 635 C CA . SER A 1 82 ? -0.336 -0.537 6.745 1.00 98.50 82 SER A CA 1
ATOM 636 C C . SER A 1 82 ? -0.020 0.910 7.100 1.00 98.50 82 SER A C 1
ATOM 638 O O . SER A 1 82 ? 0.930 1.483 6.566 1.00 98.50 82 SER A O 1
ATOM 640 N N . LEU A 1 83 ? -0.820 1.504 7.982 1.00 97.50 83 LEU A N 1
ATOM 641 C CA . LEU A 1 83 ? -0.634 2.882 8.424 1.00 97.50 83 LEU A CA 1
ATOM 642 C C . LEU A 1 83 ? 0.458 2.977 9.491 1.00 97.50 83 LEU A C 1
ATOM 644 O O . LEU A 1 83 ? 0.555 2.137 10.386 1.00 97.50 83 LEU A O 1
ATOM 648 N N . GLU A 1 84 ? 1.235 4.050 9.416 1.00 93.31 84 GLU A N 1
ATOM 649 C CA . GLU A 1 84 ? 2.222 4.431 10.420 1.00 93.31 84 GLU A CA 1
ATOM 650 C C . GLU A 1 84 ? 1.724 5.700 11.117 1.00 93.31 84 GLU A C 1
ATOM 652 O O . GLU A 1 84 ? 1.648 6.759 10.502 1.00 93.31 84 GLU A O 1
ATOM 657 N N . GLU A 1 85 ? 1.365 5.589 12.395 1.00 95.19 85 GLU A N 1
ATOM 658 C CA . GLU A 1 85 ? 0.901 6.712 13.216 1.00 95.19 85 GLU A CA 1
ATOM 659 C C . GLU A 1 85 ? 1.704 6.800 14.509 1.00 95.19 85 GLU A C 1
ATOM 661 O O . GLU A 1 85 ? 2.246 5.804 14.996 1.00 95.19 85 GLU A O 1
ATOM 666 N N . PHE A 1 86 ? 1.747 7.988 15.112 1.00 94.19 86 PHE A N 1
ATOM 667 C CA . PHE A 1 86 ? 2.411 8.159 16.399 1.00 94.19 86 PHE A CA 1
ATOM 668 C C . PHE A 1 86 ? 1.670 7.395 17.498 1.00 94.19 86 PHE A C 1
ATOM 670 O O . PHE A 1 86 ? 0.525 7.686 17.851 1.00 94.19 86 PHE A O 1
ATOM 677 N N . MET A 1 87 ? 2.353 6.411 18.079 1.00 96.12 87 MET A N 1
ATOM 678 C CA . MET A 1 87 ? 1.822 5.581 19.153 1.00 96.12 87 MET A CA 1
ATOM 679 C C . MET A 1 87 ? 2.538 5.897 20.461 1.00 96.12 87 MET A C 1
ATOM 681 O O . MET A 1 87 ? 3.700 5.552 20.636 1.00 96.12 87 MET A O 1
ATOM 685 N N . ALA A 1 88 ? 1.826 6.515 21.406 1.00 96.69 88 ALA A N 1
ATOM 686 C CA . ALA A 1 88 ? 2.350 6.694 22.760 1.00 96.69 88 ALA A CA 1
ATOM 687 C C . ALA A 1 88 ? 2.204 5.408 23.590 1.00 96.69 88 ALA A C 1
ATOM 689 O O . ALA A 1 88 ? 3.182 4.889 24.111 1.00 96.69 88 ALA A O 1
ATOM 690 N N . CYS A 1 89 ? 0.977 4.881 23.707 1.00 97.44 89 CYS A N 1
ATOM 691 C CA . CYS A 1 89 ? 0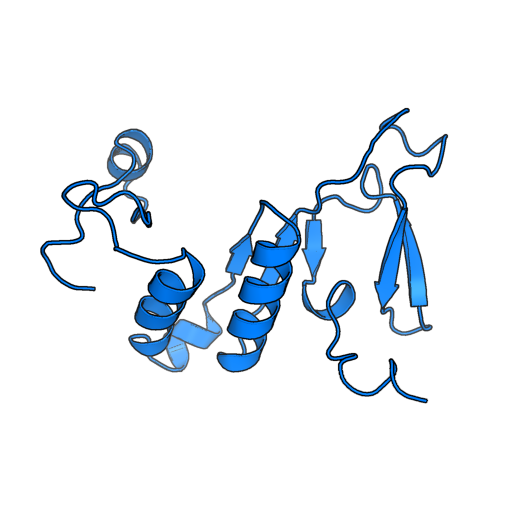.718 3.708 24.550 1.00 97.44 89 CYS A CA 1
ATOM 692 C C . CYS A 1 89 ? 0.765 2.365 23.807 1.00 97.44 89 CYS A C 1
ATOM 694 O O . CYS A 1 89 ? 0.993 1.350 24.448 1.00 97.44 89 CYS A O 1
ATOM 696 N N . ALA A 1 90 ? 0.476 2.345 22.499 1.00 96.94 90 ALA A N 1
ATOM 697 C CA . ALA A 1 90 ? 0.340 1.140 21.663 1.00 96.94 90 ALA A CA 1
ATOM 698 C C . ALA A 1 90 ? -0.627 0.039 22.174 1.00 96.94 90 ALA A C 1
ATOM 700 O O . ALA A 1 90 ? -0.656 -1.054 21.625 1.00 96.94 90 ALA A O 1
ATOM 701 N N . VAL A 1 91 ? -1.454 0.324 23.187 1.00 97.25 91 VAL A N 1
ATOM 702 C CA . VAL A 1 91 ? -2.404 -0.632 23.799 1.00 97.25 91 VAL A CA 1
ATOM 703 C C . VAL A 1 91 ? -3.852 -0.128 23.769 1.00 97.25 91 VAL A C 1
ATOM 705 O O . VAL A 1 91 ? -4.707 -0.573 24.527 1.00 97.25 91 VAL A O 1
ATOM 708 N N . GLY A 1 92 ? -4.137 0.873 22.932 1.00 95.88 92 GLY A N 1
ATOM 709 C CA . GLY A 1 92 ? -5.480 1.429 22.742 1.00 95.88 92 GLY A CA 1
ATOM 710 C C . GLY A 1 92 ? -5.970 2.396 23.828 1.00 95.88 92 GLY A C 1
ATOM 711 O O . GLY A 1 92 ? -7.022 3.006 23.640 1.00 95.88 92 GLY A O 1
ATOM 712 N N . GLY A 1 93 ? -5.220 2.583 24.919 1.00 97.12 93 GLY A N 1
ATOM 713 C CA . GLY A 1 93 ? -5.634 3.408 26.060 1.00 97.12 93 GLY A CA 1
ATOM 714 C C . GLY A 1 93 ? -5.609 4.921 25.815 1.00 97.12 93 GLY A C 1
ATOM 715 O O . GLY A 1 93 ? -6.498 5.622 26.280 1.00 97.12 93 GLY A O 1
ATOM 716 N N . CYS A 1 94 ? -4.621 5.440 25.074 1.00 96.81 94 CYS A N 1
ATOM 717 C CA . CYS A 1 94 ? -4.454 6.892 24.896 1.00 96.81 94 CYS A CA 1
ATOM 718 C C . CYS A 1 94 ? -5.196 7.489 23.691 1.00 96.81 94 CYS A C 1
ATOM 720 O O . CYS A 1 94 ? -5.297 8.706 23.601 1.00 96.81 94 CYS A O 1
ATOM 722 N N . ALA A 1 95 ? -5.638 6.660 22.736 1.00 96.00 95 ALA A N 1
ATOM 723 C CA . ALA A 1 95 ? -6.250 7.083 21.467 1.00 96.00 95 ALA A CA 1
ATOM 724 C C . ALA A 1 95 ? -5.429 8.079 20.602 1.00 96.00 95 ALA A C 1
ATOM 726 O O . ALA A 1 95 ? -5.958 8.662 19.660 1.00 96.00 95 ALA A O 1
ATOM 727 N N . GLY A 1 96 ? -4.123 8.235 20.859 1.00 96.88 96 GLY A N 1
ATOM 728 C CA . GLY A 1 96 ? -3.259 9.161 20.109 1.00 96.88 96 GLY A CA 1
ATOM 729 C C . GLY A 1 96 ? -2.958 8.747 18.662 1.00 96.88 96 GLY A C 1
ATOM 730 O O . GLY A 1 96 ? -2.637 9.597 17.848 1.00 96.88 96 GLY A O 1
ATOM 731 N N . CYS A 1 97 ? -3.110 7.463 18.330 1.00 97.50 97 CYS A N 1
ATOM 732 C CA . CYS A 1 97 ? -2.905 6.924 16.980 1.00 97.50 97 CYS A CA 1
ATOM 733 C C . CYS A 1 97 ? -4.231 6.757 16.222 1.00 97.50 97 CYS A C 1
ATOM 735 O O . CYS A 1 97 ? -4.463 5.728 15.586 1.00 97.50 97 CYS A O 1
ATOM 737 N N . THR A 1 98 ? -5.171 7.685 16.397 1.00 97.50 98 THR A N 1
ATOM 738 C CA . THR A 1 98 ? -6.486 7.577 15.759 1.00 97.50 98 THR A CA 1
ATOM 739 C C . THR A 1 98 ? -6.462 8.086 14.322 1.00 97.50 98 THR A C 1
ATOM 741 O O . THR A 1 98 ? -5.899 9.135 14.031 1.00 97.50 98 THR A O 1
ATOM 744 N N . VAL A 1 99 ? -7.115 7.347 13.430 1.00 96.94 99 VAL A N 1
ATOM 745 C CA . VAL A 1 99 ? -7.295 7.670 12.012 1.00 96.94 99 VAL A CA 1
ATOM 746 C C . VAL A 1 99 ? -8.776 7.671 11.669 1.00 96.94 99 VAL A C 1
ATOM 748 O O . VAL A 1 99 ? -9.562 6.945 12.283 1.00 96.94 99 VAL A O 1
ATOM 751 N N . LEU A 1 100 ? -9.155 8.493 10.694 1.00 96.62 100 LEU A N 1
ATOM 752 C CA . LEU A 1 100 ? -10.511 8.504 10.165 1.00 96.62 100 LEU A CA 1
ATOM 753 C C . LEU A 1 100 ? -10.661 7.416 9.097 1.00 96.62 100 LEU A C 1
ATOM 755 O O . LEU A 1 100 ? -9.845 7.336 8.180 1.00 9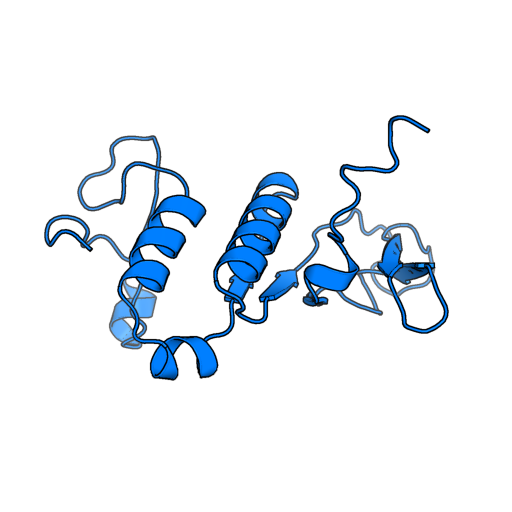6.62 100 LEU A O 1
ATOM 759 N N . VAL A 1 101 ? -11.707 6.604 9.223 1.00 96.62 101 VAL A N 1
ATOM 760 C CA . VAL A 1 101 ? -12.026 5.497 8.319 1.00 96.62 101 VAL A CA 1
ATOM 761 C C . VAL A 1 101 ? -13.484 5.607 7.887 1.00 96.62 101 VAL A C 1
ATOM 763 O O . VAL A 1 101 ? -14.369 5.775 8.728 1.00 96.62 101 VAL A O 1
ATOM 766 N N . GLU A 1 102 ? -13.746 5.477 6.590 1.00 95.81 102 GLU A N 1
ATOM 767 C CA . GLU A 1 102 ? -15.106 5.355 6.066 1.00 95.81 102 GLU A CA 1
ATOM 768 C C . GLU A 1 102 ? -15.681 3.977 6.373 1.00 95.81 102 GLU A C 1
ATOM 770 O O . GLU A 1 102 ? -15.087 2.949 6.044 1.00 95.81 102 GLU A O 1
ATOM 775 N N . THR A 1 103 ? -16.866 3.954 6.974 1.00 93.56 103 THR A N 1
ATOM 776 C CA . THR A 1 103 ? -17.617 2.727 7.243 1.00 93.56 103 THR A CA 1
ATOM 777 C C . THR A 1 103 ? -19.002 2.803 6.606 1.00 93.56 103 THR A C 1
ATOM 779 O O . THR A 1 103 ? -19.416 3.855 6.119 1.00 93.56 103 THR A O 1
ATOM 782 N N . GLN A 1 104 ? -19.741 1.693 6.621 1.00 91.62 104 GLN A N 1
ATOM 783 C CA . GLN A 1 104 ? -21.118 1.650 6.113 1.00 91.62 104 GLN A CA 1
ATOM 784 C C . GLN A 1 104 ? -22.059 2.597 6.878 1.00 91.62 104 GLN A C 1
ATOM 786 O O . GLN A 1 104 ? -22.981 3.147 6.282 1.00 91.62 104 GLN A O 1
ATOM 791 N N . ASP A 1 105 ? -21.780 2.841 8.162 1.00 93.94 105 ASP A N 1
ATOM 792 C CA . ASP A 1 105 ? -22.552 3.733 9.036 1.00 93.94 105 ASP A CA 1
ATOM 793 C C . ASP A 1 105 ? -22.034 5.187 9.017 1.00 93.94 105 ASP A C 1
ATOM 795 O O . ASP A 1 105 ? -22.522 6.040 9.761 1.00 93.94 105 ASP A O 1
ATOM 799 N N . GLY A 1 106 ? -21.037 5.482 8.174 1.00 93.25 106 GLY A N 1
ATOM 800 C CA . GLY A 1 106 ? -20.393 6.789 8.052 1.00 93.25 106 GLY A CA 1
ATOM 801 C C . GLY A 1 106 ? -18.949 6.836 8.579 1.00 93.25 106 GLY A C 1
ATOM 802 O O . GLY A 1 106 ? -18.352 5.797 8.885 1.00 93.25 106 GLY A O 1
ATOM 803 N N . PRO A 1 107 ? -18.348 8.037 8.652 1.00 94.81 107 PRO A N 1
ATOM 804 C CA . PRO A 1 107 ? -16.970 8.226 9.101 1.00 94.81 107 PRO A CA 1
ATOM 805 C C . PRO A 1 107 ? -16.799 7.842 10.578 1.00 94.81 107 PRO A C 1
ATOM 807 O O . PRO A 1 107 ? -17.539 8.313 11.443 1.00 94.81 107 PRO A O 1
ATOM 810 N N . ALA A 1 108 ? -15.788 7.029 10.886 1.00 96.31 108 ALA A N 1
ATOM 811 C CA . ALA A 1 108 ? -15.469 6.591 12.243 1.00 96.31 108 ALA A CA 1
ATOM 812 C C . ALA A 1 108 ? -13.980 6.767 12.564 1.00 96.31 108 ALA A C 1
ATOM 814 O O . ALA A 1 108 ? -13.113 6.518 11.728 1.00 96.31 108 ALA A O 1
ATOM 815 N N . MET A 1 109 ? -13.670 7.141 13.809 1.00 97.06 109 MET A N 1
ATOM 816 C CA . MET A 1 109 ? -12.290 7.152 14.301 1.00 97.06 109 MET A CA 1
ATOM 817 C C . MET A 1 109 ? -11.882 5.741 14.744 1.00 97.06 109 MET A C 1
ATOM 819 O O . MET A 1 109 ? -12.545 5.133 15.588 1.00 97.06 109 MET A O 1
ATOM 823 N N . LYS A 1 110 ? -10.777 5.226 14.204 1.00 97.62 110 LYS A N 1
ATOM 824 C CA . LYS A 1 110 ? -10.176 3.927 14.550 1.00 97.62 110 LYS A CA 1
ATOM 825 C C . LYS A 1 110 ? -8.767 4.129 15.088 1.00 97.62 110 LYS A C 1
ATOM 827 O O . LYS A 1 110 ? -8.061 5.018 14.634 1.00 97.62 110 LYS A O 1
ATOM 832 N N . ARG A 1 111 ? -8.333 3.331 16.059 1.00 97.88 111 ARG A N 1
ATOM 833 C CA . ARG A 1 111 ? -6.984 3.389 16.645 1.00 97.88 111 ARG A CA 1
ATOM 834 C C . ARG A 1 111 ? -6.068 2.430 15.902 1.00 97.88 111 ARG A C 1
ATOM 836 O O . ARG A 1 111 ? -6.239 1.222 16.014 1.00 97.88 111 ARG A O 1
ATOM 843 N N . VAL A 1 112 ? -5.036 2.939 15.239 1.00 97.94 112 VAL A N 1
ATOM 844 C CA . VAL A 1 112 ? -4.095 2.121 14.451 1.00 97.94 112 VAL A CA 1
ATOM 845 C C . VAL A 1 112 ? -3.468 0.994 15.281 1.00 97.94 112 VAL A C 1
ATOM 847 O O . VAL A 1 112 ? -3.312 -0.108 14.777 1.00 97.94 112 VAL A O 1
ATOM 850 N N . CYS A 1 113 ? -3.173 1.221 16.566 1.00 97.69 113 CYS A N 1
ATOM 851 C CA . CYS A 1 113 ? -2.529 0.211 17.418 1.00 97.69 113 CYS A CA 1
ATOM 852 C C . CYS A 1 113 ? -3.384 -1.017 17.790 1.00 97.69 113 CYS A C 1
ATOM 854 O O . CYS A 1 113 ? -2.810 -2.032 18.165 1.00 97.69 113 CYS A O 1
ATOM 856 N N . VAL A 1 114 ? -4.719 -0.933 17.747 1.00 97.56 114 VAL A N 1
ATOM 857 C CA . VAL A 1 114 ? -5.610 -2.032 18.195 1.00 97.56 114 VAL A CA 1
ATOM 858 C C . VAL A 1 114 ? -6.723 -2.359 17.207 1.00 97.56 114 VAL A C 1
ATOM 860 O O . VAL A 1 114 ? -7.179 -3.494 17.166 1.00 97.56 114 VAL A O 1
ATOM 863 N N . ASP A 1 115 ? -7.151 -1.376 16.416 1.00 97.56 115 ASP A N 1
ATOM 864 C CA . ASP A 1 115 ? -8.116 -1.549 15.331 1.00 97.56 115 ASP A CA 1
ATOM 865 C C . ASP A 1 115 ? -7.406 -1.743 13.970 1.00 97.56 115 ASP A C 1
ATOM 867 O O . ASP A 1 115 ? -8.057 -2.119 13.002 1.00 97.56 115 ASP A O 1
ATOM 871 N N . GLY A 1 116 ? -6.096 -1.459 13.896 1.00 96.50 116 GLY A N 1
ATOM 872 C CA . GLY A 1 116 ? -5.236 -1.607 12.715 1.00 96.50 116 GLY A CA 1
ATOM 873 C C . GLY A 1 116 ? -4.031 -2.531 12.975 1.00 96.50 116 GLY A C 1
ATOM 874 O O . GLY A 1 116 ? -4.185 -3.526 13.682 1.00 96.50 116 GLY A O 1
ATOM 875 N N . PRO A 1 117 ? -2.827 -2.244 12.421 1.00 96.75 117 PRO A N 1
ATOM 876 C CA . PRO A 1 117 ? -2.448 -1.074 11.613 1.00 96.75 117 PRO A CA 1
ATOM 877 C C . PRO A 1 117 ? -2.826 -1.191 10.131 1.00 96.75 117 PRO A C 1
ATOM 879 O O . PRO A 1 117 ? -2.647 -0.237 9.375 1.00 96.75 117 PRO A O 1
ATOM 882 N N . VAL A 1 118 ? -3.318 -2.361 9.719 1.00 98.25 118 VAL A N 1
ATOM 883 C CA . VAL A 1 118 ? -3.692 -2.663 8.338 1.00 98.25 118 VAL A CA 1
ATOM 884 C C . VAL A 1 118 ? -5.168 -2.353 8.123 1.00 98.25 118 VAL A C 1
ATOM 886 O O . VAL A 1 118 ? -6.016 -2.818 8.881 1.00 98.25 118 VAL A O 1
ATOM 889 N N . PHE A 1 119 ? -5.461 -1.581 7.083 1.00 98.25 119 PHE A N 1
ATOM 890 C CA . PHE A 1 119 ? -6.814 -1.195 6.691 1.00 98.25 119 PHE A CA 1
ATOM 891 C C . PHE A 1 119 ? -6.991 -1.330 5.177 1.00 98.25 119 PHE A C 1
ATOM 893 O O . PHE A 1 119 ? -6.022 -1.249 4.419 1.00 98.25 119 PHE A O 1
ATOM 900 N N . ASP A 1 120 ? -8.242 -1.440 4.728 1.00 97.88 120 ASP A N 1
ATOM 901 C CA . ASP A 1 120 ? -8.570 -1.319 3.309 1.00 97.88 120 ASP A CA 1
ATOM 902 C C . ASP A 1 120 ? -8.298 0.117 2.831 1.00 97.88 120 ASP A C 1
ATOM 904 O O . ASP A 1 120 ? -8.810 1.098 3.390 1.00 97.88 120 ASP A O 1
ATOM 908 N N . ALA A 1 121 ? -7.503 0.245 1.771 1.00 97.62 121 ALA A N 1
ATOM 909 C CA . ALA A 1 121 ? -7.091 1.515 1.196 1.00 97.62 121 ALA A CA 1
ATOM 910 C C . ALA A 1 121 ? -8.266 2.423 0.812 1.00 97.62 121 ALA A C 1
ATOM 912 O O . ALA A 1 121 ? -8.143 3.644 0.939 1.00 97.62 121 ALA A O 1
ATOM 913 N N . ILE A 1 122 ? -9.399 1.871 0.358 1.00 95.62 122 ILE A N 1
ATOM 914 C CA . ILE A 1 122 ? -10.554 2.685 -0.054 1.00 95.62 122 ILE A CA 1
ATOM 915 C C . ILE A 1 122 ? -11.239 3.355 1.139 1.00 95.62 122 ILE A C 1
ATOM 917 O O . ILE A 1 122 ? -11.806 4.436 0.995 1.00 95.62 122 ILE A O 1
ATOM 921 N N . THR A 1 123 ? -11.141 2.740 2.318 1.00 96.31 123 THR A N 1
ATOM 922 C CA . THR A 1 123 ? -11.769 3.239 3.547 1.00 96.31 123 THR A CA 1
ATOM 923 C C . THR A 1 123 ? -10.959 4.360 4.195 1.00 96.31 123 THR A C 1
ATOM 925 O O . THR A 1 123 ? -11.534 5.269 4.784 1.00 96.31 123 THR A O 1
ATOM 928 N N . VAL A 1 124 ? -9.628 4.338 4.053 1.00 96.12 124 VAL A N 1
ATOM 929 C CA . VAL A 1 124 ? -8.721 5.350 4.632 1.00 96.12 124 VAL A CA 1
ATOM 930 C C . VAL A 1 124 ? -8.378 6.458 3.632 1.00 96.12 124 VAL A C 1
ATOM 932 O O . VAL A 1 124 ? -8.170 7.613 4.009 1.00 96.12 124 VAL A O 1
ATOM 935 N N . PHE A 1 125 ? -8.337 6.138 2.336 1.00 95.62 125 PHE A N 1
ATOM 936 C CA . PHE A 1 125 ? -8.052 7.083 1.253 1.00 95.62 125 PHE A CA 1
ATOM 937 C C . PHE A 1 125 ? -9.172 7.106 0.194 1.00 95.62 125 PHE A C 1
ATOM 939 O O . PHE A 1 125 ? -8.911 6.800 -0.982 1.00 95.62 125 PHE A O 1
ATOM 946 N N . PRO A 1 126 ? -10.406 7.498 0.579 1.00 89.38 126 PRO A N 1
ATOM 947 C CA . PRO A 1 126 ? -11.510 7.684 -0.361 1.00 89.38 126 PRO A CA 1
ATOM 948 C C . PRO A 1 126 ? -11.215 8.817 -1.359 1.00 89.38 126 PRO A C 1
ATOM 950 O O . PRO A 1 126 ? -10.428 9.727 -1.076 1.00 89.38 126 PRO A O 1
ATOM 953 N N . ASP A 1 127 ? -11.863 8.799 -2.528 1.00 79.44 127 ASP A N 1
ATOM 954 C CA . ASP A 1 127 ? -11.767 9.883 -3.519 1.00 79.44 127 ASP A CA 1
ATOM 955 C C . ASP A 1 127 ? -12.517 11.138 -3.040 1.00 79.44 127 ASP A C 1
ATOM 957 O O . ASP A 1 127 ? -13.639 11.429 -3.443 1.00 79.44 127 ASP A O 1
ATOM 961 N N . ARG A 1 128 ? -11.870 11.907 -2.160 1.00 63.34 128 ARG A N 1
ATOM 962 C CA . ARG A 1 128 ? -12.379 13.175 -1.607 1.00 63.34 128 ARG A CA 1
ATOM 963 C C . ARG A 1 128 ? -11.812 14.424 -2.295 1.00 63.34 128 ARG A C 1
ATOM 965 O O . ARG A 1 128 ? -11.894 15.518 -1.742 1.00 63.34 128 ARG A O 1
ATOM 972 N N . GLU A 1 129 ? -11.269 14.319 -3.514 1.00 49.75 129 GLU A N 1
ATOM 973 C CA . GLU A 1 129 ? -10.798 15.498 -4.278 1.00 49.75 129 GLU A CA 1
ATOM 974 C C . GLU A 1 129 ? -11.923 16.499 -4.638 1.00 49.75 129 GLU A C 1
ATOM 976 O O . GLU A 1 129 ? -11.638 17.571 -5.163 1.00 49.75 129 GLU A O 1
ATOM 981 N N . ARG A 1 130 ? -13.194 16.221 -4.303 1.00 45.97 130 ARG A N 1
ATOM 982 C CA . ARG A 1 130 ? -14.330 17.138 -4.518 1.00 45.97 130 ARG A CA 1
ATOM 983 C C . ARG A 1 130 ? -14.783 17.943 -3.291 1.00 45.97 130 ARG A C 1
ATOM 985 O O . ARG A 1 130 ? -15.565 18.865 -3.470 1.00 45.97 130 ARG A O 1
ATOM 992 N N . GLU A 1 131 ? -14.306 17.658 -2.078 1.00 41.94 131 GLU A N 1
ATOM 993 C CA . GLU A 1 131 ? -14.892 18.247 -0.851 1.00 41.94 131 GLU A CA 1
ATOM 994 C C . GLU A 1 131 ? -14.053 19.356 -0.202 1.00 41.94 131 GLU A C 1
ATOM 996 O O . GLU A 1 131 ? -14.548 20.076 0.654 1.00 41.94 131 GLU A O 1
ATOM 1001 N N . ARG A 1 132 ? -12.794 19.559 -0.608 1.00 40.16 132 ARG A N 1
ATOM 1002 C CA . ARG A 1 132 ? -11.936 20.611 -0.021 1.00 40.16 132 ARG A CA 1
ATOM 1003 C C . ARG A 1 132 ? -12.143 22.020 -0.602 1.00 40.16 132 ARG A C 1
ATOM 1005 O O . ARG A 1 132 ? -11.433 22.930 -0.189 1.00 40.16 132 ARG A O 1
ATOM 1012 N N . HIS A 1 133 ? -13.100 22.200 -1.517 1.00 37.44 133 HIS A N 1
ATOM 1013 C CA . HIS A 1 133 ? -13.498 23.495 -2.101 1.00 37.44 133 HIS A CA 1
ATOM 1014 C C . HIS A 1 133 ? -15.004 23.803 -1.940 1.00 37.44 133 HIS A C 1
ATOM 1016 O O . HIS A 1 133 ? -15.541 24.592 -2.717 1.00 37.44 133 HIS A O 1
ATOM 1022 N N . ALA A 1 134 ? -15.687 23.182 -0.973 1.00 34.56 134 ALA A N 1
ATOM 1023 C CA . ALA A 1 134 ? -17.060 23.531 -0.598 1.00 34.56 134 ALA A CA 1
ATOM 1024 C C . ALA A 1 134 ? -17.087 24.174 0.792 1.00 34.56 134 ALA A C 1
ATOM 1026 O O . ALA A 1 134 ? -16.371 23.658 1.681 1.00 34.56 134 ALA A O 1
#

Mean predicted aligned error: 4.95 Å